Protein AF-A0A482VCG5-F1 (afdb_monomer_lite)

Foldseek 3Di:
DDDDDPPDDPVNFAKDKDWDDDPVGIDIDIDGGDDDPPVVVVVVPD

pLDDT: mean 85.5, std 16.18, range [49.34, 97.69]

Organism: Asbolus verrucosus (NCBI:txid1661398)

InterPro domains:
  IPR013783 Immunoglobulin-like fold [G3DSA:2.60.40.10] (1-37)
  IPR036179 Immunoglobulin-like domain superfamily [SSF48726] (3-33)

Structure (mmCIF, N/CA/C/O backbone):
data_AF-A0A482VCG5-F1
#
_entry.id   AF-A0A482VCG5-F1
#
loop_
_atom_site.group_PDB
_atom_site.id
_atom_site.type_symbol
_atom_site.label_atom_id
_atom_site.label_alt_id
_atom_site.label_comp_id
_atom_site.label_asym_id
_atom_site.label_entity_id
_atom_site.label_seq_id
_atom_site.pdbx_PDB_ins_code
_atom_site.Cartn_x
_atom_site.Cartn_y
_atom_site.Cartn_z
_atom_site.occupancy
_atom_site.B_iso_or_equiv
_atom_site.auth_seq_id
_atom_site.auth_comp_id
_atom_site.auth_asym_id
_atom_site.auth_atom_id
_atom_site.pdbx_PDB_model_num
ATOM 1 N N . MET A 1 1 ? -5.469 2.219 -14.037 1.00 76.69 1 MET A N 1
ATOM 2 C CA . MET A 1 1 ? -5.947 0.927 -13.491 1.00 76.69 1 MET A CA 1
ATOM 3 C C . MET A 1 1 ? -6.327 1.143 -12.028 1.00 76.69 1 MET A C 1
ATOM 5 O O . MET A 1 1 ? -5.666 1.948 -11.385 1.00 76.69 1 MET A O 1
ATOM 9 N N . LYS A 1 2 ? -7.396 0.520 -11.516 1.00 87.31 2 LYS A N 1
ATOM 10 C CA . LYS A 1 2 ? -7.900 0.749 -10.148 1.00 87.31 2 LYS A CA 1
ATOM 11 C C . LYS A 1 2 ? -8.293 -0.582 -9.508 1.00 87.31 2 LYS A C 1
ATOM 13 O O . LYS A 1 2 ? -9.102 -1.300 -10.085 1.00 87.31 2 LYS A O 1
ATOM 18 N N . LEU A 1 3 ? -7.758 -0.875 -8.322 1.00 91.44 3 LEU A N 1
ATOM 19 C CA . LEU A 1 3 ? -8.212 -1.978 -7.470 1.00 91.44 3 LEU A CA 1
ATOM 20 C C . LEU A 1 3 ? -9.241 -1.443 -6.466 1.00 91.44 3 LEU A C 1
ATOM 22 O O . LEU A 1 3 ? -9.092 -0.342 -5.939 1.00 91.44 3 LEU A O 1
ATOM 26 N N . THR A 1 4 ? -10.317 -2.186 -6.222 1.00 94.88 4 THR A N 1
ATOM 27 C CA . THR A 1 4 ? -11.323 -1.851 -5.205 1.00 94.88 4 THR A CA 1
ATOM 28 C C . THR A 1 4 ? -11.634 -3.103 -4.403 1.00 94.88 4 THR A C 1
ATOM 30 O O . THR A 1 4 ? -12.106 -4.085 -4.966 1.00 94.88 4 THR A O 1
ATOM 33 N N . ILE A 1 5 ? -11.376 -3.052 -3.098 1.00 93.69 5 ILE A N 1
ATOM 34 C CA . ILE A 1 5 ? -11.643 -4.139 -2.153 1.00 93.69 5 ILE A CA 1
ATOM 35 C C . ILE A 1 5 ? -12.881 -3.742 -1.352 1.00 93.69 5 ILE A C 1
ATOM 37 O O . ILE A 1 5 ? -12.944 -2.641 -0.806 1.00 93.69 5 ILE A O 1
ATOM 41 N N . ARG A 1 6 ? -13.899 -4.604 -1.343 1.00 95.19 6 ARG A N 1
ATOM 42 C CA . ARG A 1 6 ? -15.153 -4.388 -0.606 1.00 95.19 6 ARG A CA 1
ATOM 43 C C . ARG A 1 6 ? -15.125 -5.211 0.676 1.00 95.19 6 ARG A C 1
ATOM 45 O O . ARG A 1 6 ? -14.507 -6.267 0.689 1.00 95.19 6 ARG A O 1
ATOM 52 N N . SER A 1 7 ? -15.829 -4.745 1.706 1.00 93.56 7 SER A N 1
ATOM 53 C CA . SER A 1 7 ? -15.944 -5.451 2.992 1.00 93.56 7 SER A CA 1
ATOM 54 C C . SER A 1 7 ? -14.583 -5.762 3.627 1.00 93.56 7 SER A C 1
ATOM 56 O O . SER A 1 7 ? -14.305 -6.906 3.970 1.00 93.56 7 SER A O 1
ATOM 58 N N . ILE A 1 8 ? -13.740 -4.731 3.752 1.00 91.81 8 ILE A N 1
ATOM 59 C CA . ILE A 1 8 ? -12.375 -4.863 4.270 1.00 91.81 8 ILE A CA 1
ATOM 60 C C . ILE A 1 8 ? -12.362 -5.463 5.686 1.00 91.81 8 ILE A C 1
ATOM 62 O O . ILE A 1 8 ? -13.111 -5.030 6.567 1.00 91.81 8 ILE A O 1
ATOM 66 N N . GLY A 1 9 ? -11.505 -6.455 5.903 1.00 92.62 9 GLY A N 1
ATOM 67 C CA . GLY A 1 9 ? -11.243 -7.096 7.186 1.00 92.62 9 GLY A CA 1
ATOM 68 C C . GLY A 1 9 ? -9.791 -6.917 7.648 1.00 92.62 9 GLY A C 1
ATOM 69 O O . GLY A 1 9 ? -8.957 -6.390 6.913 1.00 92.62 9 GLY A O 1
ATOM 70 N N . PRO A 1 10 ? -9.445 -7.376 8.866 1.00 91.00 10 PRO A N 1
ATOM 71 C CA . PRO A 1 10 ? -8.094 -7.230 9.419 1.00 91.00 10 PRO A CA 1
ATOM 72 C C . PRO A 1 10 ? -6.979 -7.816 8.546 1.00 91.00 10 PRO A C 1
ATOM 74 O O . PRO A 1 10 ? -5.877 -7.280 8.508 1.00 91.00 10 PRO A O 1
ATOM 77 N N . GLN A 1 11 ? -7.284 -8.902 7.838 1.00 93.19 11 GLN A N 1
ATOM 78 C CA . GLN A 1 11 ? -6.363 -9.600 6.940 1.00 93.19 11 GLN A CA 1
ATOM 79 C C . GLN A 1 11 ? -6.057 -8.838 5.642 1.00 93.19 11 GLN A C 1
ATOM 81 O O . GLN A 1 11 ? -5.090 -9.164 4.965 1.00 93.19 11 GLN A O 1
ATOM 86 N N . ASP A 1 12 ? -6.860 -7.828 5.303 1.00 94.62 12 ASP A N 1
ATOM 87 C CA . ASP A 1 12 ? -6.662 -7.021 4.100 1.00 94.62 12 ASP A CA 1
ATOM 88 C C . ASP A 1 12 ? -5.722 -5.829 4.355 1.00 94.62 12 ASP A C 1
ATOM 90 O O . ASP A 1 12 ? -5.342 -5.121 3.422 1.00 94.62 12 ASP A O 1
ATOM 94 N N . TYR A 1 13 ? -5.340 -5.562 5.607 1.00 94.38 13 TYR A N 1
ATOM 95 C CA . TYR A 1 13 ? -4.336 -4.547 5.918 1.00 94.38 13 TYR A CA 1
ATOM 96 C C . TYR A 1 13 ? -2.936 -5.059 5.576 1.00 94.38 13 TYR A C 1
ATOM 98 O O . TYR A 1 13 ? -2.597 -6.210 5.839 1.00 94.38 13 TYR A O 1
ATOM 106 N N . GLY A 1 14 ? -2.095 -4.196 5.007 1.00 95.12 14 GLY A N 1
ATOM 107 C CA . GLY A 1 14 ? -0.759 -4.590 4.570 1.00 95.12 14 GLY A CA 1
ATOM 108 C C . GLY A 1 14 ? -0.227 -3.765 3.405 1.00 95.12 14 GLY A C 1
ATOM 109 O O . GLY A 1 14 ? -0.757 -2.704 3.068 1.00 95.12 14 GLY A O 1
ATOM 110 N N . ASN A 1 15 ? 0.852 -4.260 2.802 1.00 96.88 15 ASN A N 1
ATOM 111 C CA . ASN A 1 15 ? 1.491 -3.631 1.652 1.00 96.88 15 ASN A CA 1
ATOM 112 C C . ASN A 1 15 ? 0.868 -4.130 0.350 1.00 96.88 15 ASN A C 1
ATOM 114 O O . ASN A 1 15 ? 0.818 -5.332 0.095 1.00 96.88 15 ASN A O 1
ATOM 118 N N . TYR A 1 16 ? 0.464 -3.195 -0.499 1.00 96.56 16 TYR A N 1
ATOM 119 C CA . TYR A 1 16 ? -0.045 -3.470 -1.833 1.00 96.56 16 TYR A CA 1
ATOM 120 C C . TYR A 1 16 ? 0.955 -2.974 -2.862 1.00 96.56 16 TYR A C 1
ATOM 122 O O . TYR A 1 16 ? 1.356 -1.809 -2.845 1.00 96.56 16 TYR A O 1
ATOM 130 N N . LYS A 1 17 ? 1.332 -3.865 -3.779 1.00 96.38 17 LYS A N 1
ATOM 131 C CA . LYS A 1 17 ? 2.231 -3.561 -4.887 1.00 96.38 17 LYS A CA 1
ATOM 132 C C . LYS A 1 17 ? 1.435 -3.468 -6.183 1.00 96.38 17 LYS A C 1
ATOM 134 O O . LYS A 1 17 ? 0.792 -4.429 -6.595 1.00 96.38 17 LYS A O 1
ATOM 139 N N . CYS A 1 18 ? 1.496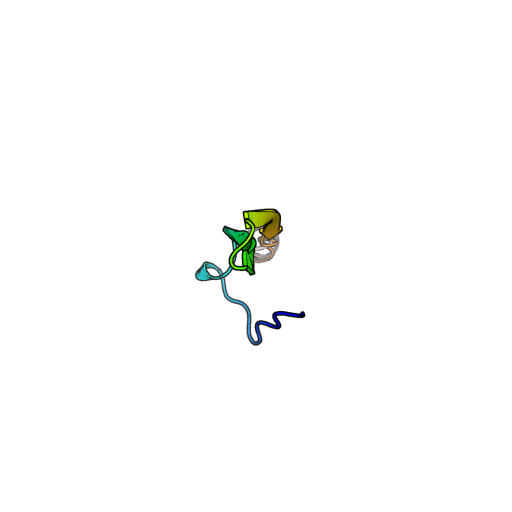 -2.315 -6.833 1.00 95.81 18 CYS A N 1
ATOM 140 C CA . CYS A 1 18 ? 1.057 -2.159 -8.211 1.00 95.81 18 CYS A CA 1
ATOM 141 C C . CYS A 1 18 ? 2.245 -2.455 -9.124 1.00 95.81 18 CYS A C 1
ATOM 143 O O . CYS A 1 18 ? 3.317 -1.885 -8.928 1.00 95.81 18 CYS A O 1
ATOM 145 N N . VAL A 1 19 ? 2.062 -3.339 -10.103 1.00 95.50 19 VAL A N 1
ATOM 146 C CA . VAL A 1 19 ? 3.112 -3.726 -11.050 1.00 95.50 19 VAL A CA 1
ATOM 147 C C . VAL A 1 19 ? 2.593 -3.533 -12.467 1.00 95.50 19 VAL A C 1
ATOM 149 O O . VAL A 1 19 ? 1.558 -4.088 -12.832 1.00 95.50 19 VAL A O 1
ATOM 152 N N . SER A 1 20 ? 3.323 -2.760 -13.264 1.00 95.56 20 SER A N 1
ATOM 153 C CA . SER A 1 20 ? 3.091 -2.586 -14.694 1.00 95.56 20 SER A CA 1
ATOM 154 C C . SER A 1 20 ? 4.260 -3.201 -15.451 1.00 95.56 20 SER A C 1
ATOM 156 O O . SER A 1 20 ? 5.398 -2.798 -15.227 1.00 95.56 20 SER A O 1
ATOM 158 N N . LYS A 1 21 ? 3.988 -4.170 -16.329 1.00 96.50 21 LYS A N 1
ATOM 159 C CA . LYS A 1 21 ? 5.005 -4.893 -17.106 1.00 96.50 21 LYS A CA 1
ATOM 160 C C . LYS A 1 21 ? 4.679 -4.863 -18.589 1.00 96.50 21 LYS A C 1
ATOM 162 O O . LYS A 1 21 ? 3.516 -5.017 -18.964 1.00 96.50 21 LYS A O 1
ATOM 167 N N . ASN A 1 22 ? 5.695 -4.720 -19.426 1.00 96.81 22 ASN A N 1
ATOM 168 C CA . ASN A 1 22 ? 5.614 -4.964 -20.862 1.00 96.81 22 ASN A CA 1
ATOM 169 C C . ASN A 1 22 ? 6.924 -5.606 -21.360 1.00 96.81 22 ASN A C 1
ATOM 171 O O . ASN A 1 22 ? 7.816 -5.906 -20.574 1.00 96.81 22 ASN A O 1
ATOM 175 N N . SER A 1 23 ? 7.051 -5.838 -22.667 1.00 97.69 23 SER A N 1
ATOM 176 C CA . SER A 1 23 ? 8.239 -6.481 -23.250 1.00 97.69 23 SER A CA 1
ATOM 177 C C . SER A 1 23 ? 9.531 -5.659 -23.149 1.00 97.69 23 SER A C 1
ATOM 179 O O . SER A 1 23 ? 10.602 -6.199 -23.403 1.00 97.69 23 SER A O 1
ATOM 181 N N . LEU A 1 24 ? 9.442 -4.364 -22.835 1.00 97.19 24 LEU A N 1
ATOM 182 C CA . LEU A 1 24 ? 10.578 -3.445 -22.719 1.00 97.19 24 LEU A CA 1
ATOM 183 C C . LEU A 1 24 ? 11.016 -3.245 -21.263 1.00 97.19 24 LEU A C 1
ATOM 185 O O . LEU A 1 24 ? 12.143 -2.813 -21.028 1.00 97.19 24 LEU A O 1
ATOM 189 N N . GLY A 1 25 ? 10.150 -3.547 -20.294 1.00 96.56 25 GLY A N 1
ATOM 190 C CA . GLY A 1 25 ? 10.494 -3.480 -18.881 1.00 96.56 25 GLY A CA 1
ATOM 191 C C . GLY A 1 25 ? 9.301 -3.407 -17.933 1.00 96.56 25 GLY A C 1
ATOM 192 O O . GLY A 1 25 ? 8.134 -3.508 -18.323 1.00 96.56 25 GLY A O 1
ATOM 193 N N . ASP A 1 26 ? 9.650 -3.186 -16.665 1.00 97.00 26 ASP A N 1
ATOM 194 C CA . ASP A 1 26 ? 8.745 -3.211 -15.522 1.00 97.00 26 ASP A CA 1
ATOM 195 C C . ASP A 1 26 ? 8.813 -1.888 -14.742 1.00 97.00 26 ASP A C 1
ATOM 197 O O . ASP A 1 26 ? 9.854 -1.240 -14.647 1.00 97.00 26 ASP A O 1
ATOM 201 N N . THR A 1 27 ? 7.695 -1.486 -14.145 1.00 96.56 27 THR A N 1
ATOM 202 C CA . THR A 1 27 ? 7.623 -0.385 -13.175 1.00 96.56 27 THR A CA 1
ATOM 203 C C . THR A 1 27 ? 6.679 -0.772 -12.048 1.00 96.56 27 THR A C 1
ATOM 205 O O . THR A 1 27 ? 5.613 -1.345 -12.295 1.00 96.56 27 THR A O 1
ATOM 208 N N . ASP A 1 28 ? 7.045 -0.444 -10.811 1.00 96.38 28 ASP A N 1
ATOM 209 C CA . ASP A 1 28 ? 6.217 -0.717 -9.646 1.00 96.38 28 ASP A CA 1
ATOM 210 C C . ASP A 1 28 ? 6.054 0.466 -8.691 1.00 96.38 28 ASP A C 1
ATOM 212 O O . ASP A 1 28 ? 6.886 1.365 -8.612 1.00 96.38 28 ASP A O 1
ATOM 216 N N . GLY A 1 29 ? 4.938 0.442 -7.964 1.00 95.00 29 GLY A N 1
ATOM 217 C CA . GLY A 1 29 ? 4.637 1.359 -6.871 1.00 95.00 29 GLY A CA 1
ATOM 218 C C . GLY A 1 29 ? 4.056 0.592 -5.690 1.00 95.00 29 GLY A C 1
ATOM 219 O O . GLY A 1 29 ? 3.301 -0.364 -5.878 1.00 95.00 29 GLY A O 1
ATOM 220 N N . THR A 1 30 ? 4.402 1.005 -4.473 1.00 96.62 30 THR A N 1
ATOM 221 C CA . THR A 1 30 ? 3.940 0.357 -3.239 1.00 96.62 30 THR A CA 1
ATOM 222 C C . THR A 1 30 ? 3.137 1.338 -2.398 1.00 96.62 30 THR A C 1
ATOM 224 O O . THR A 1 30 ? 3.527 2.494 -2.248 1.00 96.62 30 THR A O 1
ATOM 227 N N . ILE A 1 31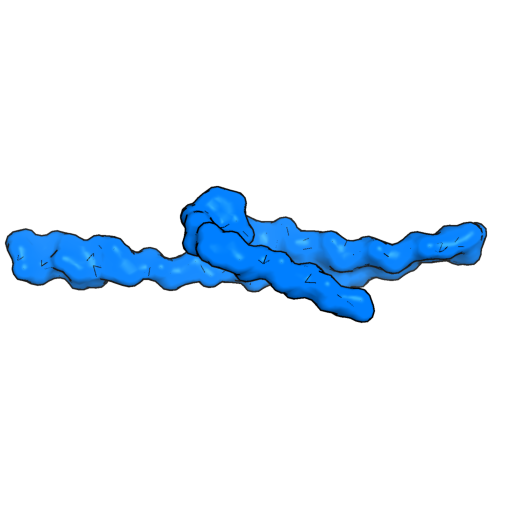 ? 2.024 0.869 -1.838 1.00 95.75 31 ILE A N 1
ATOM 228 C CA . ILE A 1 31 ? 1.239 1.590 -0.832 1.00 95.75 31 ILE A CA 1
ATOM 229 C C . ILE A 1 31 ? 1.061 0.705 0.400 1.00 95.75 31 ILE A C 1
ATOM 231 O O . ILE A 1 31 ? 0.969 -0.517 0.273 1.00 95.75 31 ILE A O 1
ATOM 235 N N . GLN A 1 32 ? 0.968 1.312 1.581 1.00 96.12 32 GLN A N 1
ATOM 236 C CA . GLN A 1 32 ? 0.641 0.604 2.816 1.00 96.12 32 GLN A CA 1
ATOM 237 C C . GLN A 1 32 ? -0.755 0.993 3.295 1.00 96.12 32 GLN A C 1
ATOM 239 O O . GLN A 1 32 ? -1.077 2.174 3.425 1.00 96.12 32 GLN A O 1
ATOM 244 N N . VAL A 1 33 ? -1.586 -0.014 3.553 1.00 94.25 33 VAL A N 1
ATOM 245 C CA . VAL A 1 33 ? -2.937 0.152 4.085 1.00 94.25 33 VAL A CA 1
ATOM 246 C C . VAL A 1 33 ? -2.916 -0.186 5.568 1.00 94.25 33 VAL A C 1
ATOM 248 O O . VAL A 1 33 ? -2.615 -1.317 5.950 1.00 94.25 33 VAL A O 1
ATOM 251 N N . PHE A 1 34 ? -3.257 0.797 6.399 1.00 91.88 34 PHE A N 1
ATOM 252 C CA . PHE A 1 34 ? -3.317 0.653 7.850 1.00 91.88 34 PHE A CA 1
ATOM 253 C C . PHE A 1 34 ? -4.762 0.507 8.325 1.00 91.88 34 PHE A C 1
ATOM 255 O O . PHE A 1 34 ? -5.653 1.231 7.879 1.00 91.88 34 PHE A O 1
ATOM 262 N N . GLY A 1 35 ? -4.982 -0.403 9.271 1.00 88.88 35 GLY A N 1
ATOM 263 C CA . GLY A 1 35 ? -6.255 -0.533 9.967 1.00 88.88 35 GLY A CA 1
ATOM 264 C C . GLY A 1 35 ? -6.347 0.411 11.159 1.00 88.88 35 GLY A C 1
ATOM 265 O O . GLY A 1 35 ? -5.411 0.511 11.951 1.00 88.88 35 GLY A O 1
ATOM 266 N N . LYS A 1 36 ?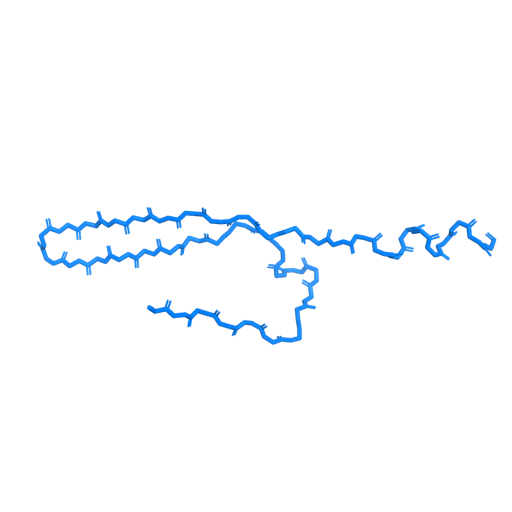 -7.498 1.066 11.341 1.00 76.88 36 LYS A N 1
ATOM 267 C CA . LYS A 1 36 ? -7.795 1.774 12.591 1.00 76.88 36 LYS A CA 1
ATOM 268 C C . LYS A 1 36 ? -8.331 0.769 13.604 1.00 76.88 36 LYS A C 1
ATOM 270 O O . LYS A 1 36 ? -9.409 0.206 13.416 1.00 76.88 36 LYS A O 1
ATOM 275 N N . LEU A 1 37 ? -7.602 0.555 14.695 1.00 65.12 37 LEU A N 1
ATOM 276 C CA . LEU A 1 37 ? -8.040 -0.324 15.774 1.00 65.12 37 LEU A CA 1
ATOM 277 C C . LEU A 1 37 ? -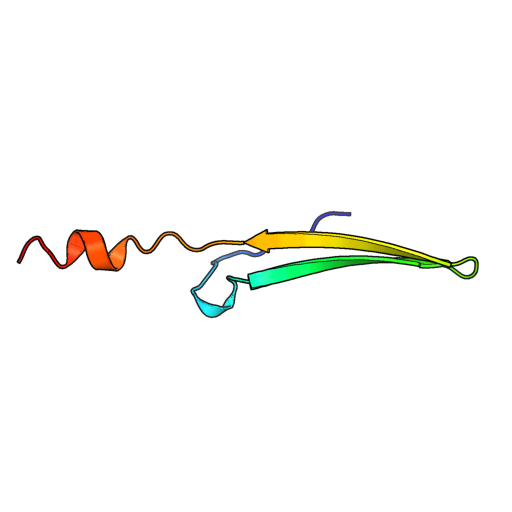9.088 0.392 16.648 1.00 65.12 37 LEU A C 1
ATOM 279 O O . LEU A 1 37 ? -8.802 0.864 17.740 1.00 65.12 37 LEU A O 1
ATOM 283 N N . ILE A 1 38 ? -10.325 0.507 16.160 1.00 61.09 38 ILE A N 1
ATOM 284 C CA . ILE A 1 3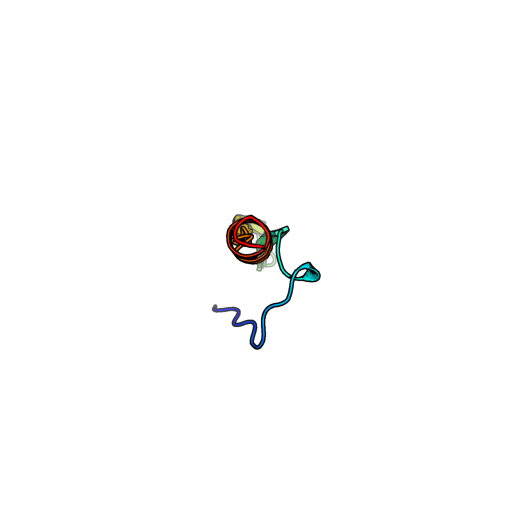8 ? -11.417 1.133 16.933 1.00 61.09 38 ILE A CA 1
ATOM 285 C C . ILE A 1 38 ? -11.826 0.242 18.122 1.00 61.09 38 ILE A C 1
ATOM 287 O O . ILE A 1 38 ? -12.295 0.738 19.142 1.00 61.09 38 ILE A O 1
ATOM 291 N N . LYS A 1 39 ? -11.573 -1.072 18.041 1.00 56.66 39 LYS A N 1
ATOM 292 C CA . LYS A 1 39 ? -11.992 -2.032 19.068 1.00 56.66 39 LYS A CA 1
ATOM 293 C C . LYS A 1 39 ? -11.263 -1.867 20.410 1.00 56.66 39 LYS A C 1
ATOM 295 O O . LYS A 1 39 ? -11.882 -2.135 21.424 1.00 56.66 39 LYS A O 1
ATOM 300 N N . LEU A 1 40 ? -10.010 -1.391 20.449 1.00 54.28 40 LEU A N 1
ATOM 301 C CA . LEU A 1 40 ? -9.318 -1.164 21.733 1.00 54.28 40 LEU A CA 1
ATOM 302 C C . LEU A 1 40 ? -9.824 0.084 22.473 1.00 54.28 40 LEU A C 1
ATOM 304 O O . LEU A 1 40 ? -9.845 0.088 23.694 1.00 54.28 40 LEU A O 1
ATOM 308 N N . ILE A 1 41 ? -10.260 1.123 21.752 1.00 56.81 41 ILE A N 1
ATOM 309 C CA . ILE A 1 41 ? -10.751 2.366 22.374 1.00 56.81 41 ILE A CA 1
ATOM 310 C C . ILE A 1 41 ? -12.116 2.133 23.038 1.00 56.81 41 ILE A C 1
ATOM 312 O O . ILE A 1 41 ? -12.383 2.685 24.095 1.00 56.81 41 ILE A O 1
ATOM 316 N N . LEU A 1 42 ? -12.953 1.265 22.461 1.00 55.91 42 LEU A N 1
ATOM 317 C CA . LEU A 1 42 ? -14.270 0.921 23.012 1.00 55.91 42 LEU A CA 1
ATOM 318 C C . LEU A 1 42 ? -14.229 -0.137 24.130 1.00 55.91 42 LEU A C 1
ATOM 320 O O . LEU A 1 42 ? -15.254 -0.381 24.756 1.00 55.91 42 LEU A O 1
ATOM 324 N N . LEU A 1 43 ? -13.083 -0.785 24.368 1.00 56.72 43 LEU A N 1
ATOM 325 C CA . LEU A 1 43 ? -12.911 -1.764 25.452 1.00 56.72 43 LEU A CA 1
ATOM 326 C C . LEU A 1 43 ? -12.355 -1.145 26.745 1.00 56.72 43 LEU A C 1
ATOM 328 O O . LEU A 1 43 ? -12.273 -1.848 27.741 1.00 56.72 43 LEU A O 1
ATOM 332 N N . ASN A 1 44 ? -12.006 0.147 26.743 1.00 53.78 44 ASN A N 1
ATOM 333 C CA . ASN A 1 44 ? -11.595 0.890 27.944 1.00 53.78 44 ASN A CA 1
ATOM 334 C C . ASN A 1 44 ? -12.759 1.646 28.621 1.00 53.78 44 ASN A C 1
ATOM 336 O O . ASN A 1 44 ? -12.519 2.450 29.514 1.00 53.78 44 ASN A O 1
ATOM 340 N N . GLU A 1 45 ? -14.002 1.406 28.196 1.00 51.22 45 GLU A N 1
ATOM 341 C CA . GLU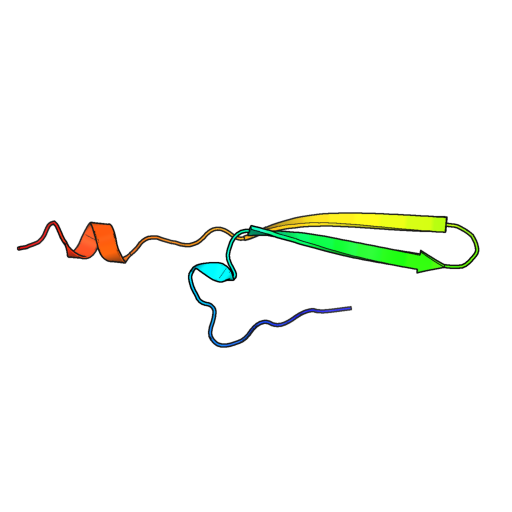 A 1 45 ? -15.220 2.024 28.754 1.00 51.22 45 GLU A CA 1
ATOM 342 C C . GLU A 1 45 ? -16.143 0.986 29.440 1.00 51.22 45 GLU A C 1
ATOM 344 O O . GLU A 1 45 ? -17.343 1.213 29.575 1.00 51.22 45 GLU A O 1
ATOM 349 N N . PHE A 1 46 ? -15.593 -0.155 29.882 1.00 49.34 46 PHE A N 1
ATOM 350 C CA . PHE A 1 46 ? -16.243 -1.101 30.804 1.00 49.34 46 PHE A CA 1
ATOM 351 C C . PHE A 1 46 ? -15.268 -1.584 31.876 1.00 49.34 46 PHE A C 1
ATOM 353 O O . PHE A 1 46 ? -14.108 -1.889 31.517 1.00 49.34 46 PHE A O 1
#

Sequence (46 aa):
MKLTIRSIGPQDYGNYKCVSKNSLGDTDGTIQVFGKLIKLILLNEF

Secondary structure (DSSP, 8-state):
------S--GGG-EEEEEEEEETTEEEEEEEEEPP--HHHHTTS--

Radius of gyration: 16.72 Å; chains: 1; bounding box: 27×12×54 Å